Protein AF-A0A392RZ81-F1 (afdb_monomer_lite)

InterPro domains:
  IPR007321 Transposase (putative), gypsy type [PF04195] (13-75)

Sequence (80 aa):
MWGWGTIPMYEIAFQQMGYRVKFTDFETAVFGHLRVSPSQLHPNSMAFLRAFEVTAGYLRIAPIVKLFFHAFGLQRSCPK

Radius of gyration: 13.8 Å; chains: 1; bounding box: 32×18×46 Å

Foldseek 3Di:
DDDPQFDVVCCCQCPVVVDDDDDDPQRVVLCVVVVHDPRRDDPVNVVLSVVQCVVCVVVVHHSDNVVSCVVDPDDDPDDD

Secondary structure (DSSP, 8-state):
---TT--HHHIIIIIIS---PPPPHHHHHHHHHHT--GGGS-HHHHHHHHHHHHHHHHTT----HHHHHHH---------

Organism: NCBI:txid97028

Structure (mmCIF, N/CA/C/O backbone):
data_AF-A0A392RZ81-F1
#
_entry.id   AF-A0A392RZ81-F1
#
loop_
_atom_site.group_PDB
_atom_site.id
_atom_site.type_symbol
_atom_site.label_atom_id
_atom_site.label_alt_id
_atom_site.label_comp_id
_atom_site.label_asym_id
_atom_site.label_entity_id
_atom_site.label_seq_id
_atom_site.pdbx_PDB_ins_code
_atom_site.Cartn_x
_atom_site.Cartn_y
_atom_site.Cartn_z
_atom_site.occupancy
_atom_site.B_iso_or_equiv
_atom_site.auth_seq_id
_atom_site.auth_comp_id
_atom_site.auth_asym_id
_atom_site.auth_atom_id
_atom_site.pdbx_PDB_model_num
ATOM 1 N N . MET A 1 1 ? -1.904 2.669 28.851 1.00 39.56 1 MET A N 1
ATOM 2 C CA . MET A 1 1 ? -0.704 1.811 28.786 1.00 39.56 1 MET A CA 1
ATOM 3 C C . MET A 1 1 ? -0.397 1.633 27.304 1.00 39.56 1 MET A C 1
ATOM 5 O O . MET A 1 1 ? -1.001 0.786 26.667 1.00 39.56 1 MET A O 1
ATOM 9 N N . TRP A 1 2 ? 0.379 2.546 26.713 1.00 48.84 2 TRP A N 1
ATOM 10 C CA . TRP A 1 2 ? 0.675 2.519 25.274 1.00 48.84 2 TRP A CA 1
ATOM 11 C C . TRP A 1 2 ? 1.707 1.420 25.014 1.00 48.84 2 TRP A C 1
ATOM 13 O O . TRP A 1 2 ? 2.844 1.520 25.467 1.00 48.84 2 TRP A O 1
ATOM 23 N N . GLY A 1 3 ? 1.277 0.329 24.381 1.00 48.84 3 GLY A N 1
ATOM 24 C CA . GLY A 1 3 ? 2.154 -0.775 24.006 1.00 48.84 3 GLY A CA 1
ATOM 25 C C . GLY A 1 3 ? 3.064 -0.368 22.851 1.00 48.84 3 GLY A C 1
ATOM 26 O O . GLY A 1 3 ? 2.630 0.303 21.918 1.00 48.84 3 GLY A O 1
ATOM 27 N N . TRP A 1 4 ? 4.324 -0.795 22.911 1.00 49.41 4 TRP A N 1
ATOM 28 C CA . TRP A 1 4 ? 5.403 -0.545 21.946 1.00 49.41 4 TRP A CA 1
ATOM 29 C C . TRP A 1 4 ? 5.176 -1.225 20.578 1.00 49.41 4 TRP A C 1
ATOM 31 O O . TRP A 1 4 ? 6.020 -1.971 20.091 1.00 49.41 4 TRP A O 1
ATOM 41 N N . GLY A 1 5 ? 4.008 -1.024 19.968 1.00 54.84 5 GLY A N 1
ATOM 42 C CA . GLY A 1 5 ? 3.611 -1.709 18.738 1.00 54.84 5 GLY A CA 1
ATOM 43 C C . GLY A 1 5 ? 2.337 -1.191 18.072 1.00 54.84 5 GLY A C 1
ATOM 44 O O . GLY A 1 5 ? 2.059 -1.599 16.945 1.00 54.84 5 GLY A O 1
ATOM 45 N N . THR A 1 6 ? 1.574 -0.293 18.705 1.00 55.59 6 THR A N 1
ATOM 46 C CA . THR A 1 6 ? 0.426 0.361 18.064 1.00 55.59 6 THR A CA 1
ATOM 47 C C . THR A 1 6 ? 0.781 1.777 17.638 1.00 55.59 6 THR A C 1
ATOM 49 O O . THR A 1 6 ? 1.204 2.610 18.435 1.00 55.59 6 THR A O 1
ATOM 52 N N . ILE A 1 7 ? 0.599 2.066 16.348 1.00 64.88 7 ILE A N 1
ATOM 53 C CA . ILE A 1 7 ? 0.616 3.443 15.862 1.00 64.88 7 ILE A CA 1
ATOM 54 C C . ILE A 1 7 ? -0.695 4.095 16.328 1.00 64.88 7 ILE A C 1
ATOM 56 O O . ILE A 1 7 ? -1.759 3.629 15.903 1.00 64.88 7 ILE A O 1
ATOM 60 N N . PRO A 1 8 ? -0.644 5.179 17.131 1.00 74.06 8 PRO A N 1
ATOM 61 C CA . PRO A 1 8 ? -1.823 5.795 17.739 1.00 74.06 8 PRO A CA 1
ATOM 62 C C . PRO A 1 8 ? -2.969 6.070 16.784 1.00 74.06 8 PRO A C 1
ATOM 64 O O . PRO A 1 8 ? -4.137 5.893 17.115 1.00 74.06 8 PRO A O 1
ATOM 67 N N . MET A 1 9 ? -2.606 6.467 15.569 1.00 84.31 9 MET A N 1
ATOM 68 C CA . MET A 1 9 ? -3.544 6.837 14.529 1.00 84.31 9 MET A CA 1
ATOM 69 C C . MET A 1 9 ? -4.525 5.704 14.204 1.00 84.31 9 MET A C 1
ATOM 71 O O . MET A 1 9 ? -5.723 5.957 14.166 1.00 84.31 9 MET A O 1
ATOM 75 N N . TYR A 1 10 ? -4.065 4.460 14.020 1.00 80.56 10 TYR A N 1
ATOM 76 C CA . TYR A 1 10 ? -4.958 3.373 13.590 1.00 80.56 10 TYR A CA 1
ATOM 77 C C . TYR A 1 10 ? -5.898 2.898 14.691 1.00 80.56 10 TYR A C 1
ATOM 79 O O . TYR A 1 10 ? -7.030 2.522 14.398 1.00 80.56 10 TYR A O 1
ATOM 87 N N . GLU A 1 11 ? -5.453 2.923 15.947 1.00 82.00 11 GLU A N 1
ATOM 88 C CA . GLU A 1 11 ? -6.309 2.588 17.085 1.00 82.00 11 GLU A CA 1
ATOM 89 C C . GLU A 1 11 ? -7.438 3.615 17.216 1.00 82.00 11 GLU A C 1
ATOM 91 O O . GLU A 1 11 ? -8.616 3.257 17.228 1.00 82.00 11 GLU A O 1
ATOM 96 N N . ILE A 1 12 ? -7.092 4.904 17.188 1.00 83.75 12 ILE A N 1
ATOM 97 C CA . ILE A 1 12 ? -8.072 5.991 17.244 1.00 83.75 12 ILE A CA 1
ATOM 98 C C . ILE A 1 12 ? -9.002 5.933 16.021 1.00 83.75 12 ILE A C 1
ATOM 100 O O . ILE A 1 12 ? -10.221 5.963 16.168 1.00 83.75 12 ILE A O 1
ATOM 104 N N . ALA A 1 13 ? -8.460 5.794 14.809 1.00 82.38 13 ALA A N 1
ATOM 105 C CA . ALA A 1 13 ? -9.254 5.811 13.584 1.00 82.38 13 ALA A CA 1
ATOM 106 C C . ALA A 1 13 ? -10.206 4.616 13.469 1.00 82.38 13 ALA A C 1
ATOM 108 O O . ALA A 1 13 ? -11.389 4.799 13.181 1.00 82.38 13 ALA A O 1
ATOM 109 N N . PHE A 1 14 ? -9.718 3.397 13.697 1.00 82.75 14 PHE A N 1
ATOM 110 C CA . PHE A 1 14 ? -10.512 2.195 13.451 1.00 82.75 14 PHE A CA 1
ATOM 111 C C . PHE A 1 14 ? -11.331 1.755 14.662 1.00 82.75 14 PHE A C 1
ATOM 113 O O . PHE A 1 14 ? -12.465 1.313 14.483 1.00 82.75 14 PHE A O 1
ATOM 120 N N . GLN A 1 15 ? -10.795 1.869 15.883 1.00 82.62 15 GLN A N 1
ATOM 121 C CA . GLN A 1 15 ? -11.497 1.406 17.084 1.00 82.62 15 GLN A CA 1
ATOM 122 C C . GLN A 1 15 ? -12.347 2.505 17.718 1.00 82.62 15 GLN A C 1
ATOM 124 O O . GLN A 1 15 ? -13.509 2.255 18.025 1.00 82.62 15 GLN A O 1
ATOM 129 N N . GLN A 1 16 ? -11.804 3.714 17.897 1.00 85.25 16 GLN A N 1
ATOM 130 C CA . GLN A 1 16 ? -12.529 4.785 18.595 1.00 85.25 16 GLN A CA 1
ATOM 131 C C . GLN A 1 16 ? -13.502 5.528 17.674 1.00 85.25 16 GLN A C 1
ATOM 133 O O . GLN A 1 16 ? -14.649 5.752 18.045 1.00 85.25 16 GLN A O 1
ATOM 138 N N . MET A 1 17 ? -13.072 5.879 16.459 1.00 87.69 17 MET A N 1
ATOM 139 C CA . MET A 1 17 ? -13.921 6.566 15.476 1.00 87.69 17 MET A CA 1
ATOM 140 C C . MET A 1 17 ? -14.752 5.602 14.615 1.00 87.69 17 MET 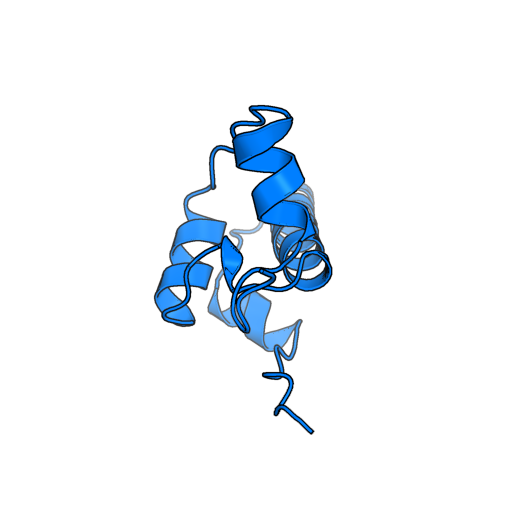A C 1
ATOM 142 O O . MET A 1 17 ? -15.605 6.041 13.847 1.00 87.69 17 MET A O 1
ATOM 146 N N . GLY A 1 18 ? -14.516 4.289 14.722 1.00 83.50 18 GLY A N 1
ATOM 147 C CA . GLY A 1 18 ? -15.264 3.266 13.988 1.00 83.50 18 GLY A CA 1
ATOM 148 C C . GLY A 1 18 ? -15.043 3.285 12.472 1.00 83.50 18 GLY A C 1
ATOM 149 O O . GLY A 1 18 ? -15.864 2.746 11.725 1.00 83.50 18 GLY A O 1
ATOM 150 N N . TYR A 1 19 ? -13.961 3.908 11.993 1.00 82.38 19 TYR A N 1
ATOM 151 C CA . TYR A 1 19 ? -13.686 3.995 10.566 1.00 82.38 19 TYR A CA 1
ATOM 152 C C . TYR A 1 19 ? -13.374 2.605 9.999 1.00 82.38 19 TYR A C 1
ATOM 154 O O . TYR A 1 19 ? -12.565 1.854 10.543 1.00 82.38 19 TYR A O 1
ATOM 162 N N . ARG A 1 20 ? -14.015 2.249 8.884 1.00 81.50 20 ARG A N 1
ATOM 163 C CA . ARG A 1 20 ? -13.780 0.979 8.187 1.00 81.50 20 ARG A CA 1
ATOM 164 C C . ARG A 1 20 ? -13.202 1.269 6.812 1.00 81.50 20 ARG A C 1
ATOM 166 O O . ARG A 1 20 ? -13.921 1.698 5.914 1.00 81.50 20 ARG A O 1
ATOM 173 N N . VAL A 1 21 ? -11.909 1.010 6.646 1.00 77.62 21 VAL A N 1
ATOM 174 C CA . VAL A 1 21 ? -11.243 1.088 5.341 1.00 77.62 21 VAL A CA 1
ATOM 175 C C . VAL A 1 21 ? -11.309 -0.275 4.675 1.00 77.62 21 VAL A C 1
ATOM 177 O O . VAL A 1 21 ? -10.904 -1.276 5.262 1.00 77.62 21 VAL A O 1
ATOM 180 N N . LYS A 1 22 ? -11.803 -0.313 3.437 1.00 84.00 22 LYS A N 1
ATOM 181 C CA . LYS A 1 22 ? -11.606 -1.468 2.561 1.00 84.00 22 LYS A CA 1
ATOM 182 C C . LYS A 1 22 ? -10.246 -1.314 1.887 1.00 84.00 22 LYS A C 1
ATOM 184 O O . LYS A 1 22 ? -10.014 -0.318 1.197 1.00 84.00 22 LYS A O 1
ATOM 189 N N . PHE A 1 23 ? -9.360 -2.274 2.119 1.00 88.25 23 PHE A N 1
ATOM 190 C CA . PHE A 1 23 ? -8.101 -2.345 1.388 1.00 88.25 23 PHE A CA 1
ATOM 191 C C . PHE A 1 23 ? -8.358 -2.845 -0.029 1.00 88.25 23 PHE A C 1
ATOM 193 O O . PHE A 1 23 ? -9.245 -3.674 -0.243 1.00 88.25 23 PHE A O 1
ATOM 200 N N . THR A 1 24 ? -7.610 -2.320 -0.990 1.00 91.94 24 THR A N 1
ATOM 201 C CA . THR A 1 24 ? -7.645 -2.817 -2.368 1.00 91.94 24 THR A CA 1
ATOM 202 C C . THR A 1 24 ? -6.770 -4.057 -2.513 1.00 91.94 24 THR A C 1
ATOM 204 O O . THR A 1 24 ? -5.944 -4.371 -1.647 1.00 91.94 24 THR A O 1
ATOM 207 N N . ASP A 1 25 ? -6.925 -4.768 -3.630 1.00 93.44 25 ASP A N 1
ATOM 208 C CA . ASP A 1 25 ? -6.093 -5.933 -3.945 1.00 93.44 25 ASP A CA 1
ATOM 209 C C . ASP A 1 25 ? -4.608 -5.554 -4.016 1.00 93.44 25 ASP A C 1
ATOM 211 O O . ASP A 1 25 ? -3.748 -6.302 -3.548 1.00 93.44 25 ASP A O 1
ATOM 215 N N . PHE A 1 26 ? -4.302 -4.358 -4.530 1.00 94.06 26 PHE A N 1
ATOM 216 C CA . PHE A 1 26 ? -2.939 -3.841 -4.590 1.00 94.06 26 PHE A CA 1
ATOM 217 C C . PHE A 1 26 ? -2.350 -3.595 -3.197 1.00 94.06 26 PHE A C 1
ATOM 219 O O . PHE A 1 26 ? -1.262 -4.088 -2.898 1.00 94.06 26 PHE A O 1
ATOM 226 N N . GLU A 1 27 ? -3.059 -2.878 -2.322 1.00 93.06 27 GLU A N 1
ATOM 227 C CA . GLU A 1 27 ? -2.598 -2.640 -0.948 1.00 93.06 27 GLU A CA 1
ATOM 228 C C . GLU A 1 27 ? -2.389 -3.955 -0.198 1.00 93.06 27 GLU A C 1
ATOM 230 O O . GLU A 1 27 ? -1.353 -4.156 0.436 1.00 93.06 27 GLU A O 1
ATOM 235 N N . THR A 1 28 ? -3.341 -4.882 -0.336 1.00 92.50 28 THR A N 1
ATOM 236 C CA . THR A 1 28 ? -3.273 -6.218 0.266 1.00 92.50 28 THR A CA 1
ATOM 237 C C . THR A 1 28 ? -2.052 -6.990 -0.231 1.00 92.50 28 THR A C 1
ATOM 239 O O . THR A 1 28 ? -1.341 -7.607 0.566 1.00 92.50 28 THR A O 1
ATOM 242 N N . ALA A 1 29 ? -1.747 -6.903 -1.527 1.00 94.25 29 ALA A N 1
ATOM 243 C CA . ALA A 1 29 ? -0.553 -7.504 -2.105 1.00 94.25 29 ALA A CA 1
ATOM 244 C C . ALA A 1 29 ? 0.741 -6.874 -1.562 1.00 94.25 29 ALA A C 1
ATOM 246 O O . ALA A 1 29 ? 1.703 -7.600 -1.299 1.00 94.25 29 ALA A O 1
ATOM 247 N N . VAL A 1 30 ? 0.781 -5.554 -1.335 1.00 92.44 30 VAL A N 1
ATOM 248 C CA . VAL A 1 30 ? 1.950 -4.898 -0.725 1.00 92.44 30 VAL A CA 1
ATOM 249 C C . VAL A 1 30 ? 2.122 -5.301 0.741 1.00 92.44 30 VAL A C 1
ATOM 251 O O . VAL A 1 30 ? 3.239 -5.638 1.142 1.00 92.44 30 VAL A O 1
ATOM 254 N N . PHE A 1 31 ? 1.047 -5.347 1.533 1.00 91.62 31 PHE A N 1
ATOM 255 C CA . PHE A 1 31 ? 1.118 -5.840 2.914 1.00 91.62 31 PHE A CA 1
ATOM 256 C C . PHE A 1 31 ? 1.625 -7.284 2.969 1.00 91.62 31 PHE A C 1
ATOM 258 O O . PHE A 1 31 ? 2.517 -7.597 3.761 1.00 91.62 31 PHE A O 1
ATOM 265 N N . GLY A 1 32 ? 1.122 -8.145 2.077 1.00 91.81 32 GLY A N 1
ATOM 266 C CA . GLY A 1 32 ? 1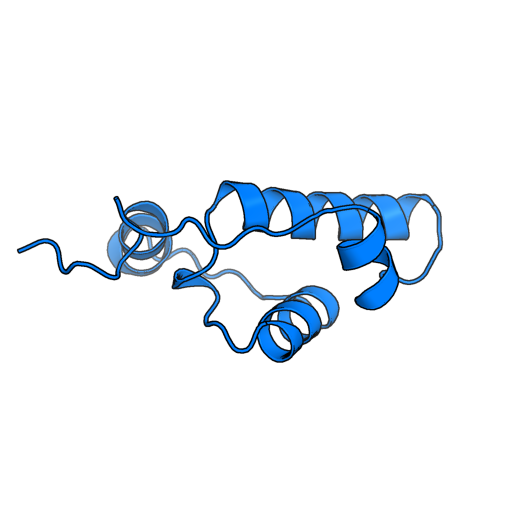.584 -9.524 1.934 1.00 91.81 32 GLY A CA 1
ATOM 267 C C . GLY A 1 32 ? 3.063 -9.616 1.552 1.00 91.81 32 GLY A C 1
ATOM 268 O O . GLY A 1 32 ? 3.800 -10.416 2.129 1.00 91.81 32 GLY A O 1
ATOM 269 N N . HIS A 1 33 ? 3.527 -8.752 0.643 1.00 91.19 33 HIS A N 1
ATOM 270 C CA . HIS A 1 33 ? 4.935 -8.684 0.247 1.00 91.19 33 HIS A CA 1
ATOM 271 C C . HIS A 1 33 ? 5.851 -8.274 1.411 1.00 91.19 33 HIS A C 1
ATOM 273 O O . HIS A 1 33 ? 6.924 -8.847 1.590 1.00 91.19 33 HIS A O 1
ATOM 279 N N . LEU A 1 34 ? 5.412 -7.320 2.235 1.00 88.38 34 LEU A N 1
ATOM 280 C CA . LEU A 1 34 ? 6.144 -6.845 3.415 1.00 88.38 34 LEU A CA 1
ATOM 281 C C . LEU A 1 34 ? 6.037 -7.776 4.627 1.00 88.38 34 LEU A C 1
ATOM 283 O O . LEU A 1 34 ? 6.844 -7.655 5.554 1.00 88.38 34 LEU A O 1
ATOM 287 N N . ARG A 1 35 ? 5.052 -8.685 4.625 1.00 90.19 35 ARG A N 1
ATOM 288 C CA . ARG A 1 35 ? 4.655 -9.525 5.767 1.00 90.19 35 ARG A CA 1
ATOM 289 C C . ARG A 1 35 ? 4.325 -8.696 7.013 1.00 90.19 35 ARG A C 1
ATOM 291 O O . ARG A 1 35 ? 4.749 -9.036 8.115 1.00 90.19 35 ARG A O 1
ATOM 298 N N . VAL A 1 36 ? 3.597 -7.596 6.825 1.00 86.56 36 VAL A N 1
ATOM 299 C CA . VAL A 1 36 ? 3.163 -6.697 7.909 1.00 86.56 36 VAL A CA 1
ATOM 300 C C . VAL A 1 36 ? 1.648 -6.552 7.916 1.00 86.56 36 VAL A C 1
ATOM 302 O O . VAL A 1 36 ? 1.005 -6.654 6.872 1.00 86.56 36 VAL A O 1
ATOM 305 N N . SER A 1 37 ? 1.070 -6.280 9.085 1.00 86.88 37 SER A N 1
ATOM 306 C CA . SER A 1 37 ? -0.3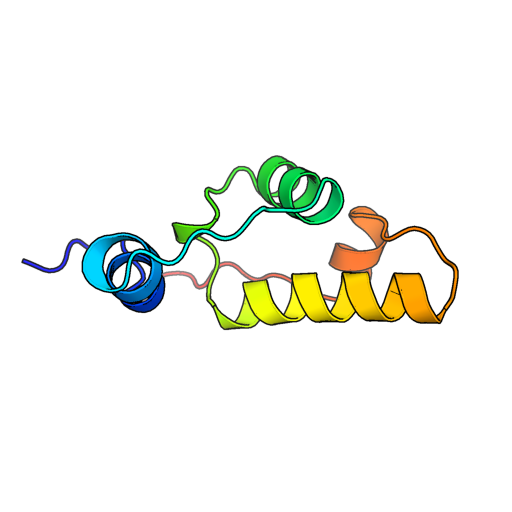25 -5.847 9.171 1.00 86.88 37 SER A CA 1
ATOM 307 C C . SER A 1 37 ? -0.460 -4.373 8.753 1.00 86.88 37 SER A C 1
ATOM 309 O O . SER A 1 37 ? 0.492 -3.603 8.912 1.00 86.88 37 SER A O 1
ATOM 311 N N . PRO A 1 38 ? -1.642 -3.922 8.290 1.00 82.19 38 PRO A N 1
ATOM 312 C CA . PRO A 1 38 ? -1.858 -2.513 7.947 1.00 82.19 38 PRO A CA 1
ATOM 313 C C . PRO A 1 38 ? -1.510 -1.553 9.095 1.00 82.19 38 PRO A C 1
ATOM 315 O O . PRO A 1 38 ? -0.938 -0.491 8.873 1.00 82.19 38 PRO A O 1
ATOM 318 N N . SER A 1 39 ? -1.780 -1.963 10.339 1.00 80.69 39 SER A N 1
ATOM 319 C CA . SER A 1 39 ? -1.490 -1.183 11.548 1.00 80.69 39 SER A CA 1
ATOM 320 C C . SER A 1 39 ? 0.003 -1.005 11.850 1.00 80.69 39 SER A C 1
ATOM 322 O O . SER A 1 39 ? 0.363 -0.097 12.596 1.00 80.69 39 SER A O 1
ATOM 324 N N . GLN A 1 40 ? 0.867 -1.864 11.300 1.00 81.25 40 GLN A N 1
ATOM 325 C CA . GLN A 1 40 ? 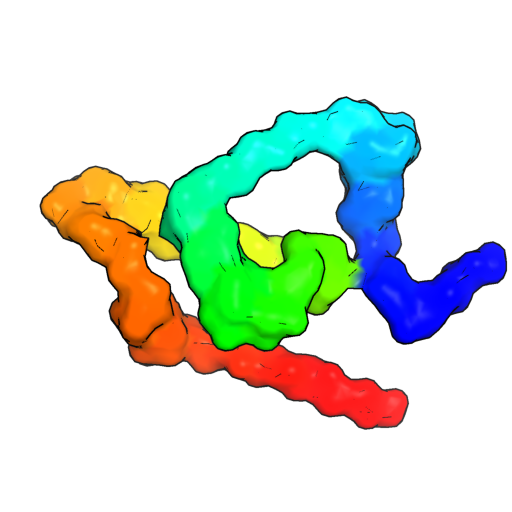2.323 -1.781 11.449 1.00 81.25 40 GLN A CA 1
ATOM 326 C C . GLN A 1 40 ? 2.961 -0.831 10.430 1.00 81.25 40 GLN A C 1
ATOM 328 O O . GLN A 1 40 ? 4.113 -0.431 10.599 1.00 81.25 40 GLN A O 1
ATOM 333 N N . LEU A 1 41 ? 2.242 -0.472 9.363 1.00 83.81 41 LEU A N 1
ATOM 334 C CA . LEU A 1 41 ? 2.746 0.434 8.342 1.00 83.81 41 LEU A CA 1
ATOM 335 C C . LEU A 1 41 ? 2.468 1.887 8.742 1.00 83.81 41 LEU A C 1
ATOM 337 O O . LEU A 1 41 ? 1.325 2.249 9.000 1.00 83.81 41 LEU A O 1
ATOM 341 N N . HIS A 1 42 ? 3.486 2.751 8.742 1.00 83.88 42 HIS A N 1
ATOM 342 C CA . HIS A 1 42 ? 3.308 4.159 9.108 1.00 83.88 42 HIS A CA 1
ATOM 343 C C . HIS A 1 42 ? 2.216 4.848 8.257 1.00 83.88 42 HIS A C 1
ATOM 345 O O . HIS A 1 42 ? 2.184 4.630 7.045 1.00 83.88 42 HIS A O 1
ATOM 351 N N . PRO A 1 43 ? 1.366 5.726 8.830 1.00 83.56 43 PRO A N 1
ATOM 352 C CA . PRO A 1 43 ? 0.318 6.442 8.097 1.00 83.56 43 PRO A CA 1
ATOM 353 C C . PRO A 1 43 ? 0.815 7.128 6.821 1.00 83.56 43 PRO A C 1
ATOM 355 O O . PRO A 1 43 ? 0.153 7.093 5.791 1.00 83.56 43 PRO A O 1
ATOM 358 N N . ASN A 1 44 ? 2.027 7.686 6.862 1.00 85.81 44 ASN A N 1
ATOM 359 C CA . ASN A 1 44 ? 2.673 8.278 5.688 1.00 85.81 44 ASN A CA 1
ATOM 360 C C . ASN A 1 44 ? 2.934 7.250 4.572 1.00 85.81 44 ASN A C 1
ATOM 362 O O . ASN A 1 44 ? 2.635 7.486 3.407 1.00 85.81 44 ASN A O 1
ATOM 366 N N . SER A 1 45 ? 3.449 6.073 4.929 1.00 86.81 45 SER A N 1
ATOM 367 C CA . SER A 1 45 ? 3.642 4.970 3.984 1.00 86.81 45 SER A CA 1
ATOM 368 C C . SER A 1 45 ? 2.314 4.466 3.417 1.00 86.81 45 SER A C 1
ATOM 370 O O . SER A 1 45 ? 2.251 4.098 2.246 1.00 86.81 45 SER A O 1
ATOM 372 N N . MET A 1 46 ? 1.243 4.515 4.210 1.00 87.69 46 MET A N 1
ATOM 373 C CA . MET A 1 46 ? -0.105 4.198 3.747 1.00 87.69 46 MET A CA 1
ATOM 374 C C . MET A 1 46 ? -0.625 5.222 2.728 1.00 87.69 46 MET A C 1
ATOM 376 O O . MET A 1 46 ? -1.217 4.850 1.716 1.00 87.69 46 MET A O 1
ATOM 380 N N . ALA A 1 47 ? -0.334 6.509 2.936 1.00 89.50 47 ALA A N 1
ATOM 381 C CA . ALA A 1 47 ? -0.646 7.556 1.968 1.00 89.50 47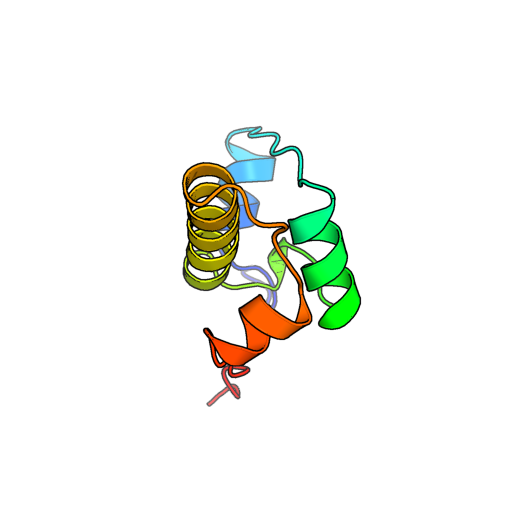 ALA A CA 1
ATOM 382 C C . ALA A 1 47 ? 0.110 7.362 0.641 1.00 89.50 47 ALA A C 1
ATOM 384 O O . ALA A 1 47 ? -0.486 7.536 -0.420 1.00 89.50 47 ALA A O 1
ATOM 385 N N . PHE A 1 48 ? 1.379 6.931 0.672 1.00 91.62 48 PHE A N 1
ATOM 386 C CA . PHE A 1 48 ? 2.127 6.618 -0.553 1.00 91.62 48 PHE A CA 1
ATOM 387 C C . PHE A 1 48 ? 1.522 5.458 -1.343 1.00 91.62 48 PHE A C 1
ATOM 389 O O . PHE A 1 48 ? 1.433 5.548 -2.567 1.00 91.62 48 PHE A O 1
ATOM 396 N N . LEU A 1 49 ? 1.067 4.397 -0.668 1.00 92.50 49 LEU A N 1
ATOM 397 C CA . LEU A 1 49 ? 0.378 3.285 -1.329 1.00 92.50 49 LEU A CA 1
ATOM 398 C C . LEU A 1 49 ? -0.862 3.762 -2.081 1.00 92.50 49 LEU A C 1
ATOM 400 O O . LEU A 1 49 ? -1.023 3.462 -3.265 1.00 92.50 49 LEU A O 1
ATOM 404 N N . ARG A 1 50 ? -1.690 4.571 -1.414 1.00 92.25 50 ARG A N 1
ATOM 405 C CA . ARG A 1 50 ? -2.889 5.149 -2.021 1.00 92.25 50 ARG A CA 1
ATOM 406 C C . ARG A 1 50 ? -2.580 6.096 -3.168 1.00 92.25 50 ARG A C 1
ATOM 408 O O . ARG A 1 50 ? -3.192 5.986 -4.226 1.00 92.25 50 ARG A O 1
ATOM 415 N N . ALA A 1 51 ? -1.623 7.002 -2.989 1.00 94.06 51 ALA A N 1
ATOM 416 C CA . ALA A 1 51 ? -1.231 7.941 -4.033 1.00 94.06 51 ALA A CA 1
ATOM 417 C C . ALA A 1 51 ? -0.699 7.212 -5.274 1.00 94.06 51 ALA A C 1
ATOM 419 O O . ALA A 1 51 ? -1.046 7.576 -6.398 1.00 94.06 51 ALA A O 1
ATOM 420 N N . PHE A 1 52 ? 0.096 6.157 -5.084 1.00 94.88 52 PHE A N 1
ATOM 421 C CA . PHE A 1 52 ? 0.612 5.350 -6.184 1.00 94.88 52 PHE A CA 1
ATOM 422 C C . PHE A 1 52 ? -0.503 4.634 -6.945 1.00 94.88 52 PHE A C 1
ATOM 424 O O . PHE A 1 52 ? -0.534 4.695 -8.170 1.00 94.88 52 PHE A O 1
ATOM 431 N N . GLU A 1 53 ? -1.436 3.998 -6.235 1.00 94.94 53 GLU A N 1
ATOM 432 C CA . GLU A 1 53 ? -2.570 3.305 -6.850 1.00 94.94 53 GLU A CA 1
ATOM 433 C C . GLU A 1 53 ? -3.453 4.260 -7.668 1.00 94.94 53 GLU A C 1
ATOM 435 O O . GLU A 1 53 ? -3.771 3.977 -8.824 1.00 94.94 53 GLU A O 1
ATOM 440 N N . VAL A 1 54 ? -3.779 5.431 -7.110 1.00 95.12 54 VAL A N 1
ATOM 441 C CA . VAL A 1 54 ? -4.547 6.473 -7.810 1.00 95.12 54 VAL A CA 1
ATOM 442 C C . VAL A 1 54 ? -3.794 6.981 -9.041 1.00 95.12 54 VAL A C 1
ATOM 444 O O . VAL A 1 54 ? -4.385 7.131 -10.111 1.00 95.12 54 VAL A O 1
ATOM 447 N N . THR A 1 55 ? -2.484 7.201 -8.920 1.00 95.62 55 THR A N 1
ATOM 448 C CA . THR A 1 55 ? -1.640 7.661 -10.034 1.00 95.62 55 THR A CA 1
ATOM 449 C C . THR A 1 55 ? -1.555 6.612 -11.141 1.00 95.62 55 THR A C 1
ATOM 451 O O . THR A 1 55 ? -1.686 6.952 -12.314 1.00 95.62 55 THR A O 1
ATOM 454 N N . ALA A 1 56 ? -1.396 5.333 -10.794 1.00 95.12 56 ALA A N 1
ATOM 455 C CA . ALA A 1 56 ? -1.400 4.234 -11.756 1.00 95.12 56 ALA A CA 1
ATOM 456 C C . ALA A 1 56 ? -2.736 4.163 -12.513 1.00 95.12 56 ALA A C 1
ATOM 458 O O . ALA A 1 56 ? -2.745 4.081 -13.742 1.00 95.12 56 ALA A O 1
ATOM 459 N N . GLY A 1 57 ? -3.857 4.304 -11.795 1.00 95.62 57 GLY A N 1
ATOM 460 C CA . GLY A 1 57 ? -5.190 4.389 -12.390 1.00 95.62 57 GLY A CA 1
ATOM 461 C C . GLY A 1 57 ? -5.343 5.572 -13.350 1.00 95.62 57 GLY A C 1
ATOM 462 O O . GLY A 1 57 ? -5.834 5.396 -14.465 1.00 95.62 57 GLY A O 1
ATOM 463 N N . TYR A 1 58 ? -4.859 6.758 -12.965 1.00 96.94 58 TYR A N 1
ATOM 464 C CA . TYR A 1 58 ? -4.859 7.945 -13.827 1.00 96.94 58 TYR A CA 1
ATOM 465 C C . TYR A 1 58 ? -4.026 7.741 -15.102 1.00 96.94 58 TYR A C 1
ATOM 467 O O . TYR A 1 58 ? -4.468 8.081 -16.200 1.00 96.94 58 TYR A O 1
ATOM 475 N N . LEU A 1 59 ? -2.850 7.123 -14.973 1.00 95.75 59 LEU A N 1
ATOM 476 C CA . LEU A 1 59 ? -1.961 6.794 -16.090 1.00 95.75 59 LEU A CA 1
ATOM 477 C C . LEU A 1 59 ? -2.424 5.575 -16.907 1.00 95.75 59 LEU A C 1
ATOM 479 O O . LEU A 1 59 ? -1.778 5.231 -17.895 1.00 95.75 59 LEU A O 1
ATOM 483 N N . ARG A 1 60 ? -3.533 4.926 -16.522 1.00 95.31 60 ARG A N 1
ATOM 484 C CA . ARG A 1 60 ? -4.055 3.690 -17.130 1.00 95.31 60 ARG A CA 1
ATOM 485 C C . ARG A 1 60 ? -3.043 2.540 -17.163 1.00 95.31 60 ARG A C 1
ATOM 487 O O . ARG A 1 60 ? -3.037 1.735 -18.092 1.00 95.31 60 ARG A O 1
ATOM 494 N N . ILE A 1 61 ? -2.213 2.441 -16.130 1.00 93.88 61 ILE A N 1
ATOM 495 C CA . ILE A 1 61 ? -1.286 1.325 -15.923 1.00 93.88 61 ILE A CA 1
ATOM 496 C C . ILE A 1 61 ? -1.716 0.499 -14.712 1.00 93.88 61 ILE A C 1
ATOM 498 O O . ILE A 1 61 ? -2.365 0.997 -13.793 1.00 93.88 61 ILE A O 1
ATOM 502 N N . ALA A 1 62 ? -1.328 -0.774 -14.687 1.00 94.69 62 ALA A N 1
ATOM 503 C CA . ALA A 1 62 ? -1.559 -1.609 -13.517 1.00 94.69 62 ALA A CA 1
ATOM 504 C C . ALA A 1 62 ? -0.661 -1.152 -12.347 1.00 94.69 62 ALA A C 1
ATOM 506 O O . ALA A 1 62 ? 0.545 -0.963 -12.548 1.00 94.69 62 ALA A O 1
ATOM 507 N N . PRO A 1 63 ? -1.193 -1.011 -11.119 1.00 93.81 63 PRO A N 1
ATOM 508 C CA . PRO A 1 63 ? -0.372 -0.777 -9.939 1.00 93.81 63 PRO A CA 1
ATOM 509 C C . PRO A 1 63 ? 0.379 -2.071 -9.590 1.00 93.81 63 PRO A C 1
ATOM 511 O O . PRO A 1 63 ? -0.180 -3.030 -9.063 1.00 93.81 63 PRO A O 1
ATOM 514 N N . ILE A 1 64 ? 1.666 -2.129 -9.935 1.00 94.56 64 ILE A N 1
ATOM 515 C CA . ILE A 1 64 ? 2.502 -3.322 -9.745 1.00 94.56 64 ILE A CA 1
ATOM 516 C C . ILE A 1 64 ? 3.322 -3.172 -8.465 1.00 94.56 64 ILE A C 1
ATOM 518 O O . ILE A 1 64 ? 4.061 -2.203 -8.307 1.00 94.56 64 ILE A O 1
ATOM 522 N N . VAL A 1 65 ? 3.272 -4.178 -7.586 1.00 92.69 65 VAL A N 1
ATOM 523 C CA . VAL A 1 65 ? 4.016 -4.202 -6.309 1.00 92.69 65 VAL A CA 1
ATOM 524 C C . VAL A 1 65 ? 5.512 -3.939 -6.515 1.00 92.69 65 VAL A C 1
ATOM 526 O O . VAL A 1 65 ? 6.095 -3.095 -5.843 1.00 92.69 65 VAL A O 1
ATOM 529 N N . LYS A 1 66 ? 6.140 -4.601 -7.495 1.00 91.31 66 LYS A N 1
ATOM 530 C CA . LYS A 1 66 ? 7.560 -4.378 -7.822 1.00 91.31 66 LYS A CA 1
ATOM 531 C C . LYS A 1 66 ? 7.852 -2.935 -8.242 1.00 91.31 66 LYS A C 1
ATOM 533 O O . LYS A 1 66 ? 8.884 -2.398 -7.860 1.00 91.31 66 LYS A O 1
ATOM 538 N N . LEU A 1 67 ? 6.952 -2.314 -9.008 1.00 92.50 67 LEU A N 1
ATOM 539 C CA . LEU A 1 67 ? 7.114 -0.929 -9.451 1.00 92.50 67 LEU A CA 1
ATOM 540 C C . LEU A 1 67 ? 6.963 0.044 -8.280 1.00 92.50 67 LEU A C 1
ATOM 542 O O . LEU A 1 67 ? 7.731 0.994 -8.179 1.00 92.50 67 LEU A O 1
ATOM 546 N N . PHE A 1 68 ? 6.038 -0.234 -7.359 1.00 93.50 68 PHE A N 1
ATOM 547 C CA . PHE A 1 68 ? 5.905 0.532 -6.125 1.00 93.50 68 PHE A CA 1
ATOM 548 C C . PHE A 1 68 ? 7.205 0.530 -5.313 1.00 93.50 68 PHE A C 1
ATOM 550 O O . PHE A 1 68 ? 7.688 1.595 -4.950 1.00 93.50 68 PHE A O 1
ATOM 557 N N . PHE A 1 69 ? 7.823 -0.634 -5.094 1.00 90.12 69 PHE A N 1
ATOM 558 C CA . PHE A 1 69 ? 9.100 -0.726 -4.369 1.00 90.12 69 PHE A CA 1
ATOM 559 C C . PHE A 1 69 ? 10.300 -0.167 -5.134 1.00 90.12 69 PHE A C 1
ATOM 561 O O . PHE A 1 69 ? 11.297 0.207 -4.523 1.00 90.12 69 PHE A O 1
ATOM 568 N N . HIS A 1 70 ? 10.219 -0.104 -6.463 1.00 88.94 70 HIS A N 1
ATOM 569 C CA . HIS A 1 70 ? 11.209 0.598 -7.269 1.00 88.94 70 HIS A CA 1
ATOM 570 C C . HIS A 1 70 ? 11.090 2.121 -7.106 1.00 88.94 70 HIS A C 1
ATOM 572 O O . HIS A 1 70 ? 12.103 2.805 -6.999 1.00 88.94 70 HIS A O 1
ATOM 578 N N . ALA A 1 71 ? 9.861 2.645 -7.055 1.00 87.38 71 ALA A N 1
ATOM 579 C CA . ALA A 1 71 ? 9.589 4.072 -6.897 1.00 87.38 71 ALA A CA 1
ATOM 580 C C . ALA A 1 71 ? 9.774 4.566 -5.451 1.00 87.38 71 ALA A C 1
ATOM 582 O O . ALA A 1 71 ? 10.234 5.685 -5.232 1.00 87.38 71 ALA A O 1
ATOM 583 N N . PHE A 1 72 ? 9.428 3.737 -4.462 1.00 86.38 72 PHE A N 1
ATOM 584 C CA . PHE A 1 72 ? 9.471 4.076 -3.043 1.00 86.38 72 PHE A CA 1
ATOM 585 C C . PHE A 1 72 ? 10.354 3.096 -2.270 1.00 86.38 72 PHE A C 1
ATOM 587 O O . PHE A 1 72 ? 10.026 1.920 -2.101 1.00 86.38 72 PHE A O 1
ATOM 594 N N . GLY A 1 73 ? 11.452 3.609 -1.716 1.00 77.31 73 GLY A N 1
ATOM 595 C CA . GLY A 1 73 ? 12.262 2.878 -0.748 1.00 77.31 73 GLY A CA 1
ATOM 596 C C . GLY A 1 73 ? 11.580 2.853 0.619 1.00 77.31 73 GLY A C 1
ATOM 597 O O . GLY A 1 73 ? 11.723 3.791 1.400 1.00 77.31 73 GLY A O 1
ATOM 598 N N . LEU A 1 74 ? 10.846 1.783 0.934 1.00 70.75 74 LEU A N 1
ATOM 599 C CA . LEU A 1 74 ? 10.335 1.574 2.290 1.00 70.75 74 LEU A CA 1
ATOM 600 C C . LEU A 1 74 ? 11.472 1.108 3.205 1.00 70.75 74 LEU A C 1
ATOM 602 O O . LEU A 1 74 ? 11.892 -0.047 3.169 1.00 70.75 74 LEU A O 1
ATOM 606 N N . GLN A 1 75 ? 11.962 2.015 4.044 1.00 66.94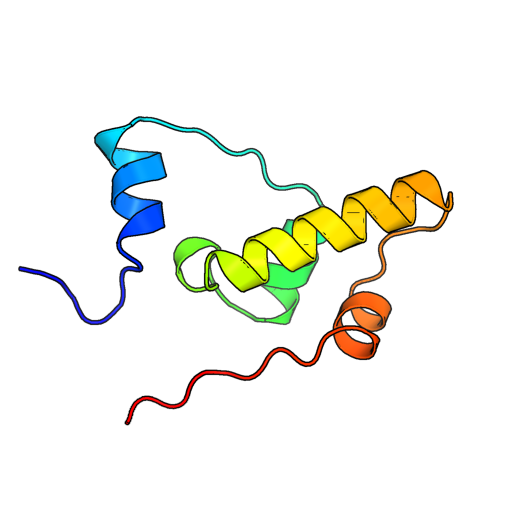 75 GLN A N 1
ATOM 607 C CA . GLN A 1 75 ? 12.900 1.681 5.108 1.00 66.94 75 GLN A CA 1
ATOM 608 C C . GLN A 1 75 ? 12.131 1.326 6.378 1.00 66.94 75 GLN A C 1
ATOM 610 O O . GLN A 1 75 ? 11.223 2.046 6.796 1.00 66.94 75 GLN A O 1
ATOM 615 N N . ARG A 1 76 ? 12.515 0.223 7.027 1.00 63.38 76 ARG A N 1
ATOM 616 C CA . ARG A 1 76 ? 12.101 -0.007 8.411 1.00 63.38 76 ARG A CA 1
ATOM 617 C C . ARG A 1 76 ? 12.794 1.042 9.267 1.00 63.38 76 ARG A C 1
ATOM 619 O O . ARG A 1 76 ? 14.020 1.124 9.257 1.00 63.38 76 ARG A O 1
ATOM 626 N N . SER A 1 77 ? 12.023 1.826 10.013 1.00 60.31 77 SER A N 1
ATOM 627 C CA . SER A 1 77 ? 12.587 2.607 11.105 1.00 60.31 77 SER A CA 1
ATOM 628 C C . SER A 1 77 ? 13.172 1.614 12.108 1.00 60.31 77 SER A C 1
ATOM 630 O O . SER A 1 77 ? 12.424 0.924 12.802 1.00 60.31 77 SER A O 1
ATOM 632 N N . CYS A 1 78 ? 14.498 1.483 12.136 1.00 50.94 78 CYS A N 1
ATOM 633 C CA . CYS A 1 78 ? 15.161 0.793 13.232 1.00 50.94 78 CYS A CA 1
ATOM 634 C C . CYS A 1 78 ? 14.829 1.581 14.512 1.00 50.94 78 CYS A C 1
ATOM 636 O O . CYS A 1 78 ? 14.990 2.809 14.491 1.00 50.94 78 CYS A O 1
ATOM 638 N N . PRO A 1 79 ? 14.325 0.945 15.583 1.00 52.28 79 PRO A N 1
ATOM 639 C CA . PRO A 1 79 ? 14.155 1.632 16.855 1.00 52.28 79 PRO A CA 1
ATOM 640 C C . PRO A 1 79 ? 15.522 2.170 17.292 1.00 52.28 79 PRO A C 1
ATOM 642 O O . PRO A 1 79 ? 16.508 1.433 17.245 1.00 52.28 79 PRO A O 1
ATOM 645 N N . LYS A 1 80 ? 15.592 3.456 17.643 1.00 39.75 80 LYS A N 1
ATOM 646 C CA . LYS A 1 80 ? 16.695 3.956 18.468 1.00 39.75 80 LYS A CA 1
ATOM 647 C C . LYS A 1 80 ? 16.472 3.523 19.908 1.00 39.75 80 LYS A C 1
ATOM 649 O O . LYS A 1 80 ? 15.285 3.473 20.304 1.00 39.75 80 LYS A O 1
#

pLDDT: mean 82.74, std 14.35, range [39.56, 96.94]